Protein AF-A0A8J5BZX4-F1 (afdb_monomer)

pLDDT: mean 70.31, std 18.95, range [31.11, 95.12]

Solvent-accessible surface area (backbone atoms only — not comparable to full-atom values): 7773 Å² total; per-residue (Å²): 138,83,71,64,68,36,37,30,34,43,39,51,45,77,96,66,99,66,95,65,63,57,50,49,52,51,52,54,52,34,49,77,70,71,46,48,71,80,37,76,66,39,59,44,92,97,53,80,52,38,31,28,30,34,38,54,98,84,68,51,40,35,36,37,36,49,42,59,71,45,94,45,40,68,23,29,41,36,38,54,49,98,49,61,68,64,47,50,53,48,52,67,72,74,41,85,79,76,62,40,90,58,61,72,66,64,33,52,32,72,42,79,48,68,64,87,90,65,90,78,81,88,86,83,86,84,91,128

Foldseek 3Di:
DDKQKAFEFEDADDPDDDPDFVQQVVVVVCVVVVWAWPAHWDDDDPGDWTWTWTADPQGHIYIYTYDHDEPGRRAEMEIEDPDDVVVVCCCVPPDPDPCPPDDSRYHRHYHYDYDPPDPDDDDDDDDD

Secondary structure (DSSP, 8-state):
----EEEEEEEE--SSS----HHHHHHHHHHHTT-EEEEEEEEPTTS--EEEEEE-TTS-EEEEEEES--S-S--EEEEE-S-HHHHHHHHHHHSSS-S--S-TTTS-EEEEE--TT-----------

Radius of gyration: 16.24 Å; Cα contacts (8 Å, |Δi|>4): 215; chains: 1; bounding box: 45×37×41 Å

Organism: Zingiber officinale (NCBI:txid94328)

Mean predicted aligned error: 10.46 Å

InterPro domains:
  IPR029068 Glyoxalase/Bleomycin resistance protein/Dihydroxybiphenyl dioxygenase [G3DSA:3.10.180.10] (18-68)
  IPR029068 Glyoxalase/Bleomycin resistance protein/Dihydroxybiphenyl dioxygenase [G3DSA:3.10.180.10] (71-128)
  IPR029068 Glyoxalase/Bleomycin resistance protein/Dihydroxybiphenyl dioxygenase [SSF54593] (23-96)
  IPR037523 Vicinal oxygen chelate (VOC), core domain [PS51819] (1-67)

Structure (mmCIF, N/CA/C/O backbone):
data_AF-A0A8J5BZX4-F1
#
_entry.id   AF-A0A8J5BZX4-F1
#
loop_
_atom_site.group_PDB
_atom_site.id
_atom_site.type_symbol
_atom_site.label_atom_id
_atom_site.label_alt_id
_atom_site.label_comp_id
_atom_site.label_asym_id
_atom_site.label_entity_id
_atom_site.label_seq_id
_atom_site.pdbx_PDB_ins_code
_atom_site.Cartn_x
_atom_site.Cartn_y
_atom_site.Cartn_z
_atom_site.occupancy
_atom_site.B_iso_or_equiv
_atom_site.auth_seq_id
_atom_site.auth_comp_id
_atom_site.auth_asym_id
_atom_site.auth_atom_id
_atom_site.pdbx_PDB_model_num
ATOM 1 N N . MET A 1 1 ? -19.957 -5.130 11.040 1.00 37.72 1 MET A N 1
ATOM 2 C CA . MET A 1 1 ? -19.160 -4.442 10.000 1.00 37.72 1 MET A CA 1
ATOM 3 C C . MET A 1 1 ? -17.840 -5.183 9.864 1.00 37.72 1 MET A C 1
ATOM 5 O O . MET A 1 1 ? -17.174 -5.347 10.876 1.00 37.72 1 MET A O 1
ATOM 9 N N . LYS A 1 2 ? -17.485 -5.694 8.681 1.00 42.19 2 LYS A N 1
ATOM 10 C CA . LYS A 1 2 ? -16.134 -6.220 8.422 1.00 42.19 2 LYS A CA 1
ATOM 11 C C . LYS A 1 2 ? -15.447 -5.267 7.448 1.00 42.19 2 LYS A C 1
ATOM 13 O O . LYS A 1 2 ? -16.028 -4.940 6.419 1.00 42.19 2 LYS A O 1
ATOM 18 N N . GLY A 1 3 ? -14.272 -4.768 7.823 1.00 48.09 3 GLY A N 1
ATOM 19 C CA . GLY A 1 3 ? -13.475 -3.872 6.989 1.00 48.09 3 GLY A CA 1
ATOM 20 C C . GLY A 1 3 ? -12.840 -4.623 5.820 1.00 48.09 3 GLY A C 1
ATOM 21 O O . GLY A 1 3 ? -12.527 -5.805 5.933 1.00 48.09 3 GLY A O 1
ATOM 22 N N . SER A 1 4 ? -12.647 -3.941 4.694 1.00 61.31 4 SER A N 1
ATOM 23 C CA . SER A 1 4 ? -11.715 -4.391 3.660 1.00 61.31 4 SER A CA 1
ATOM 24 C C . SER A 1 4 ? -10.318 -3.887 4.020 1.00 61.31 4 SER A C 1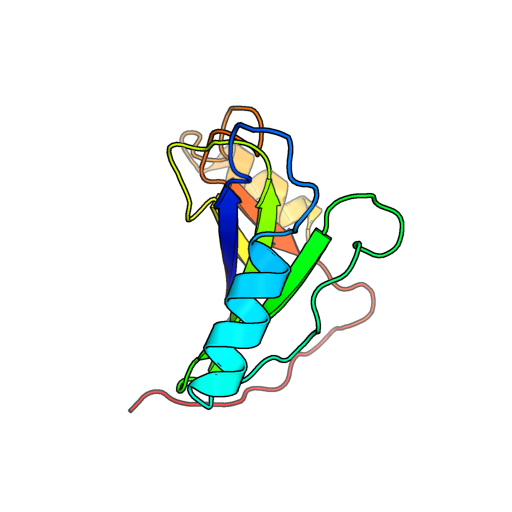
ATOM 26 O O . SER A 1 4 ? -10.169 -2.686 4.269 1.00 61.31 4 SER A O 1
ATOM 28 N N . ALA A 1 5 ? -9.326 -4.774 4.022 1.00 60.88 5 ALA A N 1
ATOM 29 C CA . ALA A 1 5 ? -7.922 -4.428 4.214 1.00 60.88 5 ALA A CA 1
ATOM 30 C C . ALA A 1 5 ? -7.156 -4.588 2.894 1.00 60.88 5 ALA A C 1
ATOM 32 O O . ALA A 1 5 ? -7.393 -5.540 2.147 1.00 60.88 5 ALA A O 1
ATOM 33 N N . SER A 1 6 ? -6.243 -3.665 2.617 1.00 68.00 6 SER A N 1
ATOM 34 C CA . SER A 1 6 ? -5.205 -3.803 1.590 1.00 68.00 6 SER A CA 1
ATOM 35 C C . SER A 1 6 ? -3.841 -3.524 2.213 1.00 68.00 6 SER A C 1
ATOM 37 O O . SER A 1 6 ? -3.765 -3.048 3.341 1.00 68.00 6 SER A O 1
ATOM 39 N N . ALA A 1 7 ? -2.761 -3.849 1.513 1.00 74.06 7 ALA A N 1
ATOM 40 C CA . ALA A 1 7 ? -1.404 -3.559 1.969 1.00 74.06 7 ALA A CA 1
ATOM 41 C C . ALA A 1 7 ? -0.636 -2.811 0.879 1.00 74.06 7 ALA A C 1
ATOM 43 O O . ALA A 1 7 ? -0.923 -2.986 -0.306 1.00 74.06 7 ALA A O 1
ATOM 44 N N . ALA A 1 8 ? 0.352 -2.010 1.263 1.00 76.12 8 ALA A N 1
ATOM 45 C CA . ALA A 1 8 ? 1.309 -1.431 0.337 1.00 76.12 8 ALA A CA 1
ATOM 46 C C . ALA A 1 8 ? 2.699 -2.015 0.564 1.00 76.12 8 ALA A C 1
ATOM 48 O O . ALA A 1 8 ? 3.158 -2.207 1.692 1.00 76.12 8 ALA A O 1
ATOM 49 N N . VAL A 1 9 ? 3.368 -2.279 -0.550 1.00 76.88 9 VAL A N 1
ATOM 50 C CA . VAL A 1 9 ? 4.726 -2.784 -0.619 1.00 76.88 9 VAL A CA 1
ATOM 51 C C . VAL A 1 9 ? 5.605 -1.705 -1.237 1.00 76.88 9 VAL A C 1
ATOM 53 O O . VAL A 1 9 ? 5.480 -1.332 -2.408 1.00 76.88 9 VAL A O 1
ATOM 56 N N . GLY A 1 10 ? 6.537 -1.227 -0.433 1.00 74.62 10 GLY A N 1
ATOM 57 C CA . GLY A 1 10 ? 7.620 -0.356 -0.812 1.00 74.62 10 GLY A CA 1
ATOM 58 C C . GLY A 1 10 ? 8.635 -1.056 -1.704 1.00 74.62 10 GLY A C 1
ATOM 59 O O . GLY A 1 10 ? 9.346 -1.969 -1.290 1.00 74.62 10 GLY A O 1
ATOM 60 N N . VAL A 1 11 ? 8.760 -0.577 -2.937 1.00 74.62 11 VAL A N 1
ATOM 61 C CA . VAL A 1 11 ? 9.742 -1.053 -3.907 1.00 74.62 11 VAL A CA 1
ATOM 62 C C . VAL A 1 11 ? 10.901 -0.064 -3.953 1.00 74.62 11 VAL A C 1
ATOM 64 O O . VAL A 1 11 ? 10.822 1.010 -4.552 1.00 74.62 11 VAL A O 1
ATOM 67 N N . ALA A 1 12 ? 12.007 -0.449 -3.318 1.00 68.00 12 ALA A N 1
ATOM 68 C CA . ALA A 1 12 ? 13.227 0.343 -3.284 1.00 68.00 12 ALA A CA 1
ATOM 69 C C . ALA A 1 12 ? 13.844 0.509 -4.681 1.00 68.00 12 ALA A C 1
ATOM 71 O O . ALA A 1 12 ? 14.353 -0.454 -5.260 1.00 68.00 12 ALA A O 1
ATOM 72 N N . SER A 1 13 ? 13.890 1.734 -5.196 1.00 61.44 13 SER A N 1
ATOM 73 C CA . SER A 1 13 ? 14.673 2.131 -6.370 1.00 61.44 13 SER A CA 1
ATOM 74 C C . SER A 1 13 ? 16.167 1.823 -6.161 1.00 61.44 13 SER A C 1
ATOM 76 O O . SER A 1 13 ? 16.691 1.824 -5.048 1.00 61.44 13 SER A O 1
ATOM 78 N N . GLY A 1 14 ? 16.866 1.426 -7.228 1.00 52.06 14 GLY A N 1
ATOM 79 C CA . GLY A 1 14 ? 18.286 1.066 -7.144 1.00 52.06 14 GLY A CA 1
ATOM 80 C C . GLY A 1 14 ? 19.173 2.307 -7.065 1.00 52.06 14 GLY A C 1
ATOM 81 O O . GLY A 1 14 ? 18.926 3.282 -7.770 1.00 52.06 14 GLY A O 1
ATOM 82 N N . LEU A 1 15 ? 20.238 2.254 -6.263 1.00 45.75 15 LEU A N 1
ATOM 83 C CA . LEU A 1 15 ? 21.308 3.249 -6.307 1.00 45.75 15 LEU A CA 1
ATOM 84 C C . LEU A 1 15 ? 22.081 3.082 -7.622 1.00 45.75 15 LEU A C 1
ATOM 86 O O . LEU A 1 15 ? 22.821 2.117 -7.793 1.00 45.75 15 LEU A O 1
ATOM 90 N N . GLY A 1 16 ? 21.891 4.008 -8.562 1.00 46.31 16 GLY A N 1
ATOM 91 C CA . GLY A 1 16 ? 22.745 4.118 -9.744 1.00 46.31 16 GLY A CA 1
ATOM 92 C C . GLY A 1 16 ? 21.997 4.426 -11.035 1.00 46.31 16 GLY A C 1
ATOM 93 O O . GLY A 1 16 ? 21.441 3.527 -11.651 1.00 46.31 16 GLY A O 1
ATOM 94 N N . GLY A 1 17 ? 22.050 5.695 -11.457 1.00 44.59 17 GLY A N 1
ATOM 95 C CA . GLY A 1 17 ? 22.138 6.203 -12.841 1.00 44.59 17 GLY A CA 1
ATOM 96 C C . GLY A 1 17 ? 21.146 5.782 -13.943 1.00 44.59 17 GLY A C 1
ATOM 97 O O . GLY A 1 17 ? 21.017 6.517 -14.919 1.00 44.59 17 GLY A O 1
ATOM 98 N N . ARG A 1 18 ? 20.430 4.657 -13.855 1.00 46.31 18 ARG A N 1
ATOM 99 C CA . ARG A 1 18 ? 19.467 4.207 -14.871 1.00 46.31 18 ARG A CA 1
ATOM 100 C C . ARG A 1 18 ? 18.047 4.502 -14.396 1.00 46.31 18 ARG A C 1
ATOM 102 O O . ARG A 1 18 ? 17.544 3.857 -13.484 1.00 46.31 18 ARG A O 1
ATOM 109 N N . ARG A 1 19 ? 17.396 5.459 -15.068 1.00 56.62 19 ARG A N 1
ATOM 110 C CA . ARG A 1 19 ? 16.018 5.951 -14.847 1.00 56.62 19 ARG A CA 1
ATOM 111 C C . ARG A 1 19 ? 14.917 4.932 -15.201 1.00 56.62 19 ARG A C 1
ATOM 113 O O . ARG A 1 19 ? 13.945 5.289 -15.856 1.00 56.62 19 ARG A O 1
ATOM 120 N N . GLN A 1 20 ? 15.066 3.658 -14.856 1.00 62.34 20 GLN A N 1
ATOM 121 C CA . GLN A 1 20 ? 13.995 2.680 -15.061 1.00 62.34 20 GLN A CA 1
ATOM 122 C C . GLN A 1 20 ? 13.340 2.354 -13.722 1.00 62.34 20 GLN A C 1
ATOM 124 O O . GLN A 1 20 ? 14.012 1.840 -12.829 1.00 62.34 20 GLN A O 1
ATOM 129 N N . SER A 1 21 ? 12.038 2.636 -13.613 1.00 80.00 21 SER A N 1
ATOM 130 C CA . SER A 1 21 ? 11.218 2.272 -12.453 1.00 80.00 21 SER A CA 1
ATOM 131 C C . SER A 1 21 ? 11.292 0.766 -12.200 1.00 80.00 21 SER A C 1
ATOM 133 O O . SER A 1 21 ? 11.148 -0.039 -13.127 1.00 80.00 21 SER A O 1
ATOM 135 N N . LYS A 1 22 ? 11.526 0.375 -10.944 1.00 84.50 22 LYS A N 1
ATOM 136 C CA . LYS A 1 22 ? 11.452 -1.033 -10.548 1.00 84.50 22 LYS A CA 1
ATOM 137 C C . LYS A 1 22 ? 10.011 -1.502 -10.416 1.00 84.50 22 LYS A C 1
ATOM 139 O O . LYS A 1 22 ? 9.748 -2.651 -10.751 1.00 84.50 22 LYS A O 1
ATOM 144 N N . VAL A 1 23 ? 9.086 -0.635 -10.004 1.00 88.44 23 VAL A N 1
ATOM 145 C CA . VAL A 1 23 ? 7.652 -0.956 -9.988 1.00 88.44 23 VAL A CA 1
ATOM 146 C C . VAL A 1 23 ? 7.178 -1.356 -11.384 1.00 88.44 23 VAL A C 1
ATOM 148 O O . VAL A 1 23 ? 6.568 -2.411 -11.521 1.00 88.44 23 VAL A O 1
ATOM 151 N N . ALA A 1 24 ? 7.533 -0.599 -12.429 1.00 90.25 24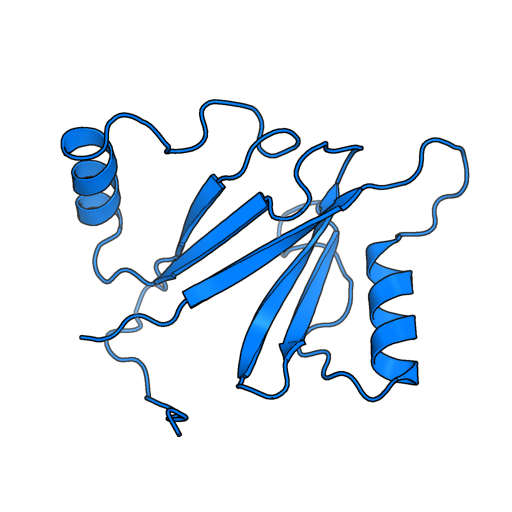 ALA A N 1
ATOM 152 C CA . ALA A 1 24 ? 7.196 -0.957 -13.811 1.00 90.25 24 ALA A CA 1
ATOM 153 C C . ALA A 1 24 ? 7.740 -2.347 -14.197 1.00 90.25 24 ALA A C 1
ATOM 155 O O . ALA A 1 24 ? 7.011 -3.181 -14.725 1.00 90.25 24 ALA A O 1
ATOM 156 N N . LYS A 1 25 ? 8.993 -2.653 -13.832 1.00 90.56 25 LYS A N 1
ATOM 157 C CA . LYS A 1 25 ? 9.588 -3.982 -14.069 1.00 90.56 25 LYS A CA 1
ATOM 158 C C . LYS A 1 25 ? 8.864 -5.101 -13.326 1.00 90.56 25 LYS A C 1
ATOM 160 O O . LYS A 1 25 ? 8.704 -6.187 -13.873 1.00 90.56 25 LYS A O 1
ATOM 165 N N . ILE A 1 26 ? 8.457 -4.866 -12.079 1.00 90.31 26 ILE A N 1
ATOM 166 C CA . ILE A 1 26 ? 7.695 -5.844 -11.294 1.00 90.31 26 ILE A CA 1
ATOM 167 C C . ILE A 1 26 ? 6.332 -6.084 -11.944 1.00 90.31 26 ILE A C 1
ATOM 169 O O . ILE A 1 26 ? 5.932 -7.236 -12.080 1.00 90.31 26 ILE A O 1
ATOM 173 N N . VAL A 1 27 ? 5.654 -5.027 -12.398 1.00 93.00 27 VAL A N 1
ATOM 174 C CA . VAL A 1 27 ? 4.386 -5.125 -13.136 1.00 93.00 27 VAL A CA 1
ATOM 175 C C . VAL A 1 27 ? 4.551 -5.979 -14.395 1.00 93.00 27 VAL A C 1
ATOM 177 O O . VAL A 1 27 ? 3.782 -6.920 -14.587 1.00 93.00 27 VAL A O 1
ATOM 180 N N . ASP A 1 28 ? 5.577 -5.722 -15.208 1.00 93.06 28 ASP A N 1
ATOM 181 C CA . ASP A 1 28 ? 5.848 -6.504 -16.422 1.00 93.06 28 ASP A CA 1
ATOM 182 C C . ASP A 1 28 ? 6.126 -7.983 -16.105 1.00 93.06 28 ASP A C 1
ATOM 184 O O . ASP A 1 28 ? 5.582 -8.881 -16.752 1.00 93.06 28 ASP A O 1
ATOM 188 N N . LEU A 1 29 ? 6.924 -8.256 -15.065 1.00 92.69 29 LEU A N 1
ATOM 189 C CA . LEU A 1 29 ? 7.216 -9.618 -14.610 1.00 92.69 29 LEU A CA 1
ATOM 190 C C . LEU A 1 29 ? 5.973 -10.341 -14.082 1.00 92.69 29 LEU A C 1
ATOM 192 O O . LEU A 1 29 ? 5.810 -11.533 -14.336 1.00 92.69 29 LEU A O 1
ATOM 196 N N . LEU A 1 30 ? 5.104 -9.645 -13.347 1.00 91.94 30 LEU A N 1
ATOM 197 C CA . LEU A 1 30 ? 3.857 -10.215 -12.843 1.00 91.94 30 LEU A CA 1
ATOM 198 C C . LEU A 1 30 ? 2.920 -10.565 -13.996 1.00 91.94 30 LEU A C 1
ATOM 200 O O . LEU A 1 30 ? 2.414 -11.684 -14.030 1.00 91.94 30 LEU A O 1
ATOM 204 N N . LYS A 1 31 ? 2.766 -9.676 -14.983 1.00 92.94 31 LYS A N 1
ATOM 205 C CA . LYS A 1 31 ? 1.981 -9.959 -16.195 1.00 92.94 31 LYS A CA 1
ATOM 206 C C . LYS A 1 31 ? 2.512 -11.166 -16.954 1.00 92.94 31 LYS A C 1
ATOM 208 O O . LYS A 1 31 ? 1.737 -12.048 -17.309 1.00 92.94 31 LYS A O 1
ATOM 213 N N . ALA A 1 32 ? 3.829 -11.241 -17.153 1.00 94.25 32 ALA A N 1
ATOM 214 C CA . ALA A 1 32 ? 4.466 -12.370 -17.830 1.00 94.25 32 ALA A CA 1
ATOM 215 C C . ALA A 1 32 ? 4.225 -13.710 -17.108 1.00 94.25 32 ALA A C 1
ATOM 217 O O . ALA A 1 32 ? 4.233 -14.762 -17.742 1.00 94.25 32 ALA A O 1
ATOM 218 N N . LYS A 1 33 ? 3.981 -13.675 -15.792 1.00 94.00 33 LYS A N 1
ATOM 219 C CA . LYS A 1 33 ? 3.649 -14.842 -14.962 1.00 94.00 33 LYS A CA 1
ATOM 220 C C . LYS A 1 33 ? 2.140 -15.069 -14.778 1.00 94.00 33 LYS A C 1
ATOM 222 O O . LYS A 1 33 ? 1.763 -15.933 -13.994 1.00 94.00 33 LYS A O 1
ATOM 227 N N . GLY A 1 34 ? 1.279 -14.311 -15.463 1.00 93.38 34 GLY A N 1
ATOM 228 C CA . GLY A 1 34 ? -0.181 -14.426 -15.352 1.00 93.38 34 GLY A CA 1
ATOM 229 C C . GLY A 1 34 ? -0.785 -13.779 -14.099 1.00 93.38 34 GLY A C 1
ATOM 230 O O . GLY A 1 34 ? -1.937 -14.045 -13.767 1.00 93.38 34 GLY A O 1
ATOM 231 N N . GLY A 1 35 ? -0.026 -12.937 -13.392 1.00 92.31 35 GLY A N 1
ATOM 232 C CA . GLY A 1 35 ? -0.508 -12.175 -12.242 1.00 92.31 35 GLY A CA 1
ATOM 233 C C . GLY A 1 35 ? -1.493 -11.071 -12.638 1.00 92.31 35 GLY A C 1
ATOM 234 O O . GLY A 1 35 ? -1.398 -10.482 -13.718 1.00 92.31 35 GLY A O 1
ATOM 235 N N . LYS A 1 36 ? -2.434 -10.759 -11.740 1.00 95.12 36 LYS A N 1
ATOM 236 C CA . LYS A 1 36 ? -3.479 -9.759 -11.979 1.00 95.12 36 LYS A CA 1
ATOM 237 C C . LYS A 1 36 ? -3.000 -8.360 -11.592 1.00 95.12 36 LYS A C 1
ATOM 239 O O . LYS A 1 36 ? -2.860 -8.036 -10.416 1.00 95.12 36 LYS A O 1
ATOM 244 N N . VAL A 1 37 ? -2.803 -7.506 -12.594 1.00 95.00 37 VAL A N 1
ATOM 245 C CA . VAL A 1 37 ? -2.549 -6.068 -12.416 1.00 95.00 37 VAL A CA 1
ATOM 246 C C . VAL A 1 37 ? -3.883 -5.334 -12.525 1.00 95.00 37 VAL A C 1
ATOM 248 O O . VAL A 1 37 ? -4.557 -5.415 -13.548 1.00 95.00 37 VAL A O 1
ATOM 251 N N . THR A 1 38 ? -4.291 -4.645 -11.460 1.00 93.94 38 THR A N 1
ATOM 252 C CA . THR A 1 38 ? -5.568 -3.908 -11.397 1.00 93.94 38 THR A CA 1
ATOM 253 C C . THR A 1 38 ? -5.403 -2.414 -11.656 1.00 93.94 38 THR A C 1
ATOM 255 O O . THR A 1 38 ? -6.374 -1.739 -11.998 1.00 93.94 38 THR A O 1
ATOM 258 N N . ARG A 1 39 ? -4.172 -1.900 -11.556 1.00 93.94 39 ARG A N 1
ATOM 259 C CA . ARG A 1 39 ? -3.786 -0.579 -12.054 1.00 93.94 39 ARG A CA 1
ATOM 260 C C . ARG A 1 39 ? -2.338 -0.600 -12.524 1.00 93.94 39 ARG A C 1
ATOM 262 O O . ARG A 1 39 ? -1.448 -0.986 -11.771 1.00 93.94 39 ARG A O 1
ATOM 269 N N . GLU A 1 40 ? -2.131 -0.139 -13.750 1.00 94.25 40 GLU A N 1
ATOM 270 C CA . GLU A 1 40 ? -0.810 0.007 -14.359 1.00 94.25 40 GLU A CA 1
ATOM 271 C C . GLU A 1 40 ? 0.098 0.960 -13.584 1.00 94.25 40 GLU A C 1
ATOM 273 O O . GLU A 1 40 ? -0.374 1.878 -12.908 1.00 94.25 40 GLU A O 1
ATOM 278 N N . SER A 1 41 ? 1.411 0.759 -13.725 1.00 91.19 41 SER A N 1
ATOM 279 C CA . SER A 1 41 ? 2.399 1.629 -13.097 1.00 91.19 41 SER A CA 1
ATOM 280 C C . SER A 1 41 ? 2.301 3.056 -13.633 1.00 91.19 41 SER A C 1
ATOM 282 O O . SER A 1 41 ? 2.425 3.280 -14.838 1.00 91.19 41 SER A O 1
ATOM 284 N N . GLY A 1 42 ? 2.142 4.027 -12.739 1.00 90.31 42 GLY A N 1
ATOM 285 C CA . GLY A 1 42 ? 2.112 5.441 -13.093 1.00 90.31 42 GLY A CA 1
ATOM 286 C C . GLY A 1 42 ? 2.051 6.352 -11.870 1.00 90.31 42 GLY A C 1
ATOM 287 O O . GLY A 1 42 ? 1.821 5.878 -10.755 1.00 90.31 42 GLY A O 1
ATOM 288 N N . PRO A 1 43 ? 2.263 7.667 -12.047 1.00 88.50 43 PRO A N 1
ATOM 289 C CA . PRO A 1 43 ? 2.183 8.611 -10.942 1.00 88.50 43 PRO A CA 1
ATOM 290 C C . PRO A 1 43 ? 0.790 8.595 -10.294 1.00 88.50 43 PRO A C 1
ATOM 292 O O . PRO A 1 43 ? -0.233 8.434 -10.970 1.00 88.50 43 PRO A O 1
ATOM 295 N N . VAL A 1 44 ? 0.741 8.762 -8.973 1.00 84.31 44 VAL A N 1
ATOM 296 C CA . VAL A 1 44 ? -0.505 9.057 -8.250 1.00 84.31 44 VAL A CA 1
ATOM 297 C C . VAL A 1 44 ? -1.139 10.345 -8.769 1.00 84.31 44 VAL A C 1
ATOM 299 O O . VAL A 1 44 ? -0.453 11.287 -9.174 1.00 84.31 44 VAL A O 1
ATOM 302 N N . LYS A 1 45 ? -2.472 10.417 -8.738 1.00 78.94 45 LYS A N 1
ATOM 303 C CA . LYS A 1 45 ? -3.190 11.635 -9.125 1.00 78.94 45 LYS A CA 1
ATOM 304 C C . LYS A 1 45 ? -2.808 12.765 -8.161 1.00 78.94 45 LYS A C 1
ATOM 306 O O . LYS A 1 45 ? -3.083 12.671 -6.974 1.00 78.94 45 LYS A O 1
ATOM 311 N N . GLY A 1 46 ? -2.188 13.824 -8.680 1.00 76.75 46 GLY A N 1
ATOM 312 C CA . GLY A 1 46 ? -1.780 14.990 -7.884 1.00 76.75 46 GLY A CA 1
ATOM 313 C C . GLY A 1 46 ? -0.428 14.864 -7.171 1.00 76.75 46 GLY A C 1
ATOM 314 O O . GLY A 1 46 ? -0.047 15.792 -6.465 1.00 76.75 46 GLY A O 1
ATOM 315 N N . GLY A 1 47 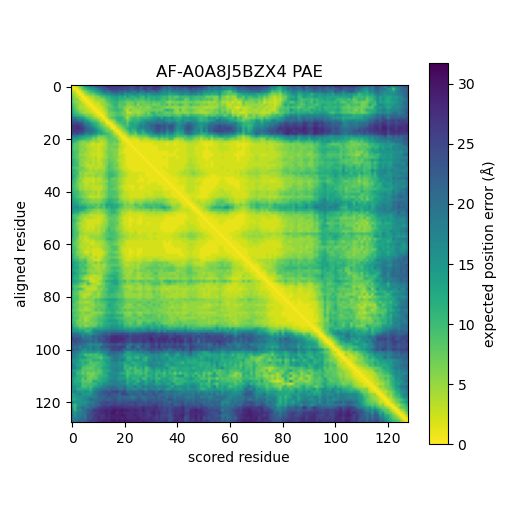? 0.322 13.776 -7.374 1.00 75.88 47 GLY A N 1
ATOM 316 C CA . GLY A 1 47 ? 1.646 13.588 -6.774 1.00 75.88 47 GLY A CA 1
ATOM 317 C C . GLY A 1 47 ? 2.686 13.060 -7.761 1.00 75.88 47 GLY A C 1
ATOM 318 O O . GLY A 1 47 ? 2.421 12.884 -8.949 1.00 75.88 47 GLY A O 1
ATOM 319 N N . LYS A 1 48 ? 3.906 12.840 -7.262 1.00 78.25 48 LYS A N 1
ATOM 320 C CA . LYS A 1 48 ? 5.053 12.369 -8.064 1.00 78.25 48 LYS A CA 1
ATOM 321 C C . LYS A 1 48 ? 5.375 10.889 -7.850 1.00 78.25 48 LYS A C 1
ATOM 323 O O . LYS A 1 48 ? 6.120 10.324 -8.647 1.00 78.25 48 LYS A O 1
ATOM 328 N N . SER A 1 49 ? 4.833 10.276 -6.799 1.00 82.50 49 SER A N 1
ATOM 329 C CA . SER A 1 49 ? 5.079 8.873 -6.461 1.00 82.50 49 SER A CA 1
ATOM 330 C C . SER A 1 49 ? 4.514 7.963 -7.544 1.00 82.50 49 SER A C 1
ATOM 332 O O . SER A 1 49 ? 3.340 8.073 -7.901 1.00 82.50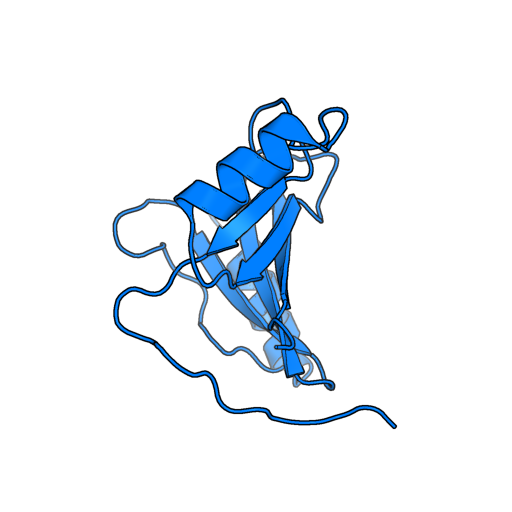 49 SER A O 1
ATOM 334 N N . LEU A 1 50 ? 5.356 7.084 -8.084 1.00 88.25 50 LEU A N 1
ATOM 335 C CA . LEU A 1 50 ? 4.962 6.103 -9.086 1.00 88.25 50 LEU A CA 1
ATOM 336 C C . LEU A 1 50 ? 4.459 4.857 -8.373 1.00 88.25 50 LEU A C 1
ATOM 338 O O . LEU A 1 50 ? 5.195 4.266 -7.584 1.00 88.25 50 LEU A O 1
ATOM 342 N N . ILE A 1 51 ? 3.221 4.466 -8.666 1.00 91.00 51 ILE A N 1
ATOM 343 C CA . ILE A 1 51 ? 2.581 3.329 -8.015 1.00 91.00 51 ILE A CA 1
ATOM 344 C C . ILE A 1 51 ? 1.878 2.416 -9.021 1.00 91.00 51 ILE A C 1
ATOM 346 O O . ILE A 1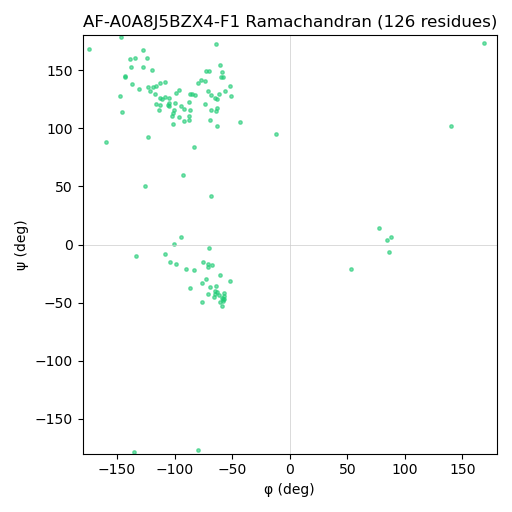 51 ? 1.546 2.845 -10.127 1.00 91.00 51 ILE A O 1
ATOM 350 N N . ALA A 1 52 ? 1.619 1.173 -8.628 1.00 92.69 52 ALA A N 1
ATOM 351 C CA . ALA A 1 52 ? 0.784 0.213 -9.352 1.00 92.69 52 ALA A CA 1
ATOM 352 C C . ALA A 1 52 ? -0.097 -0.558 -8.360 1.00 92.69 52 ALA A C 1
ATOM 354 O O . ALA A 1 52 ? 0.243 -0.634 -7.185 1.00 92.69 52 ALA A O 1
ATOM 355 N N . PHE A 1 53 ? -1.193 -1.162 -8.821 1.00 93.44 53 PHE A N 1
ATOM 356 C CA . PHE A 1 53 ? -1.974 -2.086 -7.992 1.00 93.44 53 PHE A CA 1
ATOM 357 C C . PHE A 1 53 ? -2.005 -3.474 -8.606 1.00 93.44 53 PHE A C 1
ATOM 359 O O . PHE A 1 53 ? -2.262 -3.640 -9.802 1.00 93.44 53 PHE A O 1
ATOM 366 N N . ILE A 1 54 ? -1.805 -4.470 -7.756 1.00 92.56 54 ILE A N 1
ATOM 367 C CA . ILE A 1 54 ? -1.906 -5.884 -8.097 1.00 92.56 54 ILE A CA 1
ATOM 368 C C . ILE A 1 54 ? -2.917 -6.556 -7.174 1.00 92.56 54 ILE A C 1
ATOM 370 O O . ILE A 1 54 ? -3.270 -6.022 -6.123 1.00 92.56 54 ILE A O 1
ATOM 374 N N . GLU A 1 55 ? -3.414 -7.707 -7.591 1.00 90.75 55 GLU A N 1
ATOM 375 C CA . GLU A 1 55 ? -4.344 -8.520 -6.818 1.00 90.75 55 GLU A CA 1
ATOM 376 C C . GLU A 1 55 ? -3.843 -9.965 -6.809 1.00 90.75 55 GLU A C 1
ATOM 378 O O . GLU A 1 55 ? -3.416 -10.481 -7.848 1.00 90.75 55 GLU A O 1
ATOM 383 N N . ASP A 1 56 ? -3.842 -10.597 -5.638 1.00 87.81 56 ASP A N 1
ATOM 384 C CA . ASP A 1 56 ? -3.470 -12.005 -5.510 1.00 87.81 56 ASP A CA 1
ATOM 385 C C . ASP A 1 56 ? -4.627 -12.944 -5.905 1.00 87.81 56 ASP A C 1
ATOM 387 O O . ASP A 1 56 ? -5.698 -12.512 -6.338 1.00 87.81 56 ASP A O 1
ATOM 391 N N . SER A 1 57 ? -4.420 -14.257 -5.768 1.00 88.94 57 SER A N 1
ATOM 392 C CA . SER A 1 57 ? -5.438 -15.262 -6.101 1.00 88.94 57 SER A CA 1
ATOM 393 C C . SER A 1 57 ? -6.661 -15.243 -5.179 1.00 88.94 57 SER A C 1
ATOM 395 O O . SER A 1 57 ? -7.692 -15.803 -5.544 1.00 88.94 57 SER A O 1
ATOM 397 N N . TYR A 1 58 ? -6.554 -14.627 -4.000 1.00 87.19 58 TYR A N 1
ATOM 398 C CA . TYR A 1 58 ? -7.610 -14.548 -2.989 1.00 87.19 58 TYR A CA 1
ATOM 399 C C . TYR A 1 58 ? -8.348 -13.199 -3.006 1.00 87.19 58 TYR A C 1
ATOM 401 O O . TYR A 1 58 ? -9.276 -12.990 -2.227 1.00 87.19 58 TYR A O 1
ATOM 409 N N . GLY A 1 59 ? -7.970 -12.284 -3.903 1.00 84.81 59 GLY A N 1
ATOM 410 C CA . GLY A 1 59 ? -8.594 -10.971 -4.049 1.00 84.81 59 GLY A CA 1
ATOM 411 C C . GLY A 1 59 ? -7.997 -9.878 -3.157 1.00 84.81 59 GLY A C 1
ATOM 412 O O . GLY A 1 59 ? -8.524 -8.760 -3.147 1.00 84.81 59 GLY A O 1
ATOM 413 N N . TYR A 1 60 ? -6.907 -10.153 -2.430 1.00 83.50 60 TYR A N 1
ATOM 414 C CA . TYR A 1 60 ? -6.194 -9.122 -1.679 1.00 83.50 60 TYR A CA 1
ATOM 415 C C . TYR A 1 60 ? -5.460 -8.198 -2.639 1.00 83.50 60 TYR A C 1
ATOM 417 O O . TYR A 1 60 ? -4.754 -8.636 -3.550 1.00 83.50 60 TYR A O 1
ATOM 425 N N . LYS A 1 61 ? -5.630 -6.893 -2.424 1.00 86.44 61 LYS A N 1
ATOM 426 C CA . LYS A 1 61 ? -4.998 -5.859 -3.239 1.00 86.44 61 LYS A CA 1
ATOM 427 C C . LYS A 1 61 ? -3.717 -5.384 -2.582 1.00 86.44 61 LYS A C 1
ATOM 429 O O . LYS A 1 61 ? -3.719 -5.045 -1.398 1.00 86.44 61 LYS A O 1
ATOM 434 N N . PHE A 1 62 ? -2.670 -5.303 -3.391 1.00 87.44 62 PHE A N 1
ATOM 435 C CA . PHE A 1 62 ? -1.382 -4.762 -2.996 1.00 87.44 62 PHE A CA 1
ATOM 436 C C . PHE A 1 62 ? -1.065 -3.529 -3.831 1.00 87.44 62 PHE A C 1
ATOM 438 O O . PHE A 1 62 ? -1.136 -3.569 -5.063 1.00 87.44 62 PHE A O 1
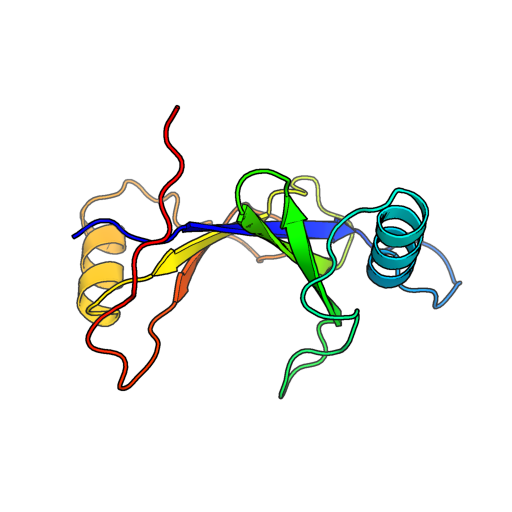ATOM 445 N N . GLU A 1 63 ? -0.709 -2.444 -3.159 1.00 89.88 63 GLU A N 1
ATOM 446 C CA . GLU A 1 63 ? -0.119 -1.271 -3.791 1.00 89.88 63 GLU A CA 1
ATOM 447 C C . GLU A 1 63 ? 1.396 -1.459 -3.890 1.00 89.88 63 GLU A C 1
ATOM 449 O O . GLU A 1 63 ? 2.050 -1.801 -2.912 1.00 89.88 63 GLU A O 1
ATOM 454 N N . LEU A 1 64 ? 1.974 -1.257 -5.068 1.00 89.88 64 LEU A N 1
ATOM 455 C CA . LEU A 1 64 ? 3.420 -1.206 -5.257 1.00 89.88 64 LEU A CA 1
ATOM 456 C C . LEU A 1 64 ? 3.837 0.255 -5.320 1.00 89.88 64 LEU A C 1
ATOM 458 O O . LEU A 1 64 ? 3.373 0.956 -6.217 1.00 89.88 64 LEU A O 1
ATOM 462 N N . ILE A 1 65 ? 4.725 0.695 -4.430 1.00 87.75 65 ILE A N 1
ATOM 463 C CA . ILE A 1 65 ? 5.145 2.100 -4.334 1.00 87.75 65 ILE A CA 1
ATOM 464 C C . ILE A 1 65 ? 6.629 2.226 -4.664 1.00 87.75 65 ILE A C 1
ATOM 466 O O . ILE A 1 65 ? 7.473 1.644 -3.986 1.00 87.75 65 ILE A O 1
ATOM 470 N N . GLU A 1 66 ? 6.977 3.011 -5.683 1.00 87.50 66 GLU A N 1
ATOM 471 C CA . GLU A 1 66 ? 8.377 3.322 -5.978 1.00 87.50 66 GLU A CA 1
ATOM 472 C C . GLU A 1 66 ? 8.910 4.305 -4.928 1.00 87.50 66 GLU A C 1
ATOM 474 O O . GLU A 1 66 ? 8.395 5.416 -4.785 1.00 87.50 66 GLU A O 1
ATOM 479 N N . ARG A 1 67 ? 9.968 3.916 -4.210 1.00 82.75 67 ARG A N 1
ATOM 480 C CA . ARG A 1 67 ? 10.583 4.741 -3.156 1.00 82.75 67 ARG A CA 1
ATOM 481 C C . ARG A 1 67 ? 12.091 4.550 -3.061 1.00 82.75 67 ARG A C 1
ATOM 483 O O . ARG A 1 67 ? 12.682 3.796 -3.831 1.00 82.75 67 ARG A O 1
ATOM 490 N N . GLY A 1 68 ? 12.745 5.270 -2.154 1.00 80.06 68 GLY A N 1
ATOM 491 C CA . GLY A 1 68 ? 14.168 5.078 -1.865 1.00 80.06 68 GLY A CA 1
ATOM 492 C C . GLY A 1 68 ? 14.482 3.693 -1.270 1.00 80.06 68 GLY A C 1
ATOM 493 O O . GLY A 1 68 ? 13.564 2.927 -0.962 1.00 80.06 68 GLY A O 1
ATOM 494 N N . PRO A 1 69 ? 15.773 3.352 -1.103 1.00 76.06 69 PRO A N 1
ATOM 495 C CA . PRO A 1 69 ? 16.193 2.187 -0.330 1.00 76.06 69 PRO A CA 1
ATOM 496 C C . PRO A 1 69 ? 15.534 2.178 1.049 1.00 76.06 69 PRO A C 1
ATOM 498 O O . PRO A 1 69 ? 15.611 3.168 1.770 1.00 76.06 69 PRO A O 1
ATOM 501 N N . THR A 1 70 ? 14.900 1.065 1.407 1.00 72.00 70 THR A N 1
ATOM 502 C CA . THR A 1 70 ? 14.197 0.920 2.680 1.00 72.00 70 THR A CA 1
ATOM 503 C C . THR A 1 70 ? 14.501 -0.451 3.286 1.00 72.00 70 THR A C 1
ATOM 505 O O . THR A 1 70 ? 14.562 -1.429 2.532 1.00 72.00 70 THR A O 1
ATOM 508 N N . PRO A 1 71 ? 14.747 -0.542 4.607 1.00 74.69 71 PRO A N 1
ATOM 509 C CA . PRO A 1 71 ? 14.908 -1.826 5.286 1.00 74.69 71 PRO A CA 1
ATOM 510 C C . PRO A 1 71 ? 13.580 -2.588 5.403 1.00 74.69 71 PRO A C 1
ATOM 512 O O . PRO A 1 71 ? 13.599 -3.796 5.618 1.00 74.69 71 PRO A O 1
ATOM 515 N N . GLU A 1 72 ? 12.453 -1.895 5.213 1.00 73.50 72 GLU A N 1
ATOM 516 C CA . GLU A 1 72 ? 11.097 -2.400 5.423 1.00 73.50 72 GLU A CA 1
ATOM 517 C C . GLU A 1 72 ? 10.275 -2.270 4.130 1.00 73.50 72 GLU A C 1
ATOM 519 O O . GLU A 1 72 ? 9.699 -1.221 3.826 1.00 73.50 72 GLU A O 1
ATOM 524 N N . PRO A 1 73 ? 10.255 -3.324 3.294 1.00 73.50 73 PRO A N 1
ATOM 525 C CA . PRO A 1 73 ? 9.481 -3.316 2.062 1.00 73.50 73 PRO A CA 1
ATOM 526 C C . PRO A 1 73 ? 7.969 -3.388 2.295 1.00 73.50 73 PRO A C 1
ATOM 528 O O . PRO A 1 73 ? 7.228 -3.058 1.384 1.00 73.50 73 PRO A O 1
ATOM 531 N N . LEU A 1 74 ? 7.478 -3.825 3.458 1.00 78.06 74 LEU A N 1
ATOM 532 C CA . LEU A 1 74 ? 6.040 -3.930 3.755 1.00 78.06 74 LEU A CA 1
ATOM 533 C C . LEU A 1 74 ? 5.510 -2.668 4.437 1.00 78.06 74 LEU A C 1
ATOM 535 O O . LEU A 1 74 ? 4.963 -2.702 5.527 1.00 78.06 74 LEU A O 1
ATOM 539 N N . CYS A 1 75 ? 5.640 -1.543 3.749 1.00 70.06 75 CYS A N 1
ATOM 540 C CA . CYS A 1 75 ? 5.557 -0.251 4.402 1.00 70.06 75 CYS A CA 1
ATOM 541 C C . CYS A 1 75 ? 4.155 0.217 4.790 1.00 70.06 75 CYS A C 1
ATOM 543 O O . CYS A 1 75 ? 4.079 1.199 5.522 1.00 70.06 75 CYS A O 1
ATOM 545 N N . GLN A 1 76 ? 3.058 -0.373 4.285 1.00 73.56 76 GLN A N 1
ATOM 546 C CA . GLN A 1 76 ? 1.725 0.055 4.725 1.00 73.56 76 GLN A CA 1
ATOM 547 C C . GLN A 1 76 ? 0.687 -1.057 4.864 1.00 73.56 76 GLN A C 1
ATOM 549 O O . GLN A 1 76 ? 0.604 -1.971 4.043 1.00 73.56 76 GLN A O 1
ATOM 554 N N . VAL A 1 77 ? -0.193 -0.910 5.856 1.00 76.44 77 VAL A N 1
ATOM 555 C CA . VAL A 1 77 ? -1.492 -1.599 5.913 1.00 76.44 77 VAL A CA 1
ATOM 556 C C . VAL A 1 77 ? -2.583 -0.551 5.759 1.00 76.44 77 VAL A C 1
ATOM 558 O O . VAL A 1 77 ? -2.609 0.418 6.504 1.00 76.44 77 VAL A O 1
ATOM 561 N N . MET A 1 78 ? -3.490 -0.742 4.808 1.00 74.56 78 MET A N 1
ATOM 562 C CA . MET A 1 78 ? -4.583 0.179 4.518 1.00 74.56 78 MET A CA 1
ATOM 563 C C . MET A 1 78 ? -5.911 -0.381 5.028 1.00 74.56 78 MET A C 1
ATOM 565 O O . MET A 1 78 ? -6.364 -1.436 4.568 1.00 74.56 78 MET A O 1
ATOM 569 N N . LEU A 1 79 ? -6.572 0.338 5.935 1.00 77.62 79 LEU A N 1
ATOM 570 C CA . LEU A 1 79 ? -7.894 -0.029 6.452 1.00 77.62 79 LEU A CA 1
ATOM 571 C C . LEU A 1 79 ? -8.944 1.017 6.084 1.00 77.62 79 LEU A C 1
ATOM 573 O O . LEU A 1 79 ? -8.735 2.222 6.224 1.00 77.62 79 LEU A O 1
ATOM 577 N N . ARG A 1 80 ? -10.118 0.546 5.648 1.00 75.94 80 ARG A N 1
ATOM 578 C CA . ARG A 1 80 ? -11.279 1.421 5.455 1.00 75.94 80 ARG A CA 1
ATOM 579 C C . ARG A 1 80 ? -11.999 1.650 6.770 1.00 75.94 80 ARG A C 1
ATOM 581 O O . ARG A 1 80 ? -12.393 0.694 7.438 1.00 75.94 80 ARG A O 1
ATOM 588 N N . VAL A 1 81 ? -12.231 2.918 7.080 1.00 77.00 81 VAL A N 1
ATOM 589 C CA . VAL A 1 81 ? -12.931 3.355 8.290 1.00 77.00 81 VAL A CA 1
ATOM 590 C C . VAL A 1 81 ? -14.185 4.143 7.927 1.00 77.00 81 VAL A C 1
ATOM 592 O O . VAL A 1 81 ? -14.256 4.749 6.860 1.00 77.00 81 VAL A O 1
ATOM 595 N N . GLY A 1 82 ? -15.207 4.085 8.784 1.00 77.56 82 GLY A N 1
ATOM 596 C CA . GLY A 1 82 ? -16.465 4.817 8.577 1.00 77.56 82 GLY A CA 1
ATOM 597 C C . GLY A 1 82 ? -16.414 6.279 9.031 1.00 77.56 82 GLY A C 1
ATOM 598 O O . GLY A 1 82 ? -17.208 7.085 8.563 1.00 77.56 82 GLY A O 1
ATOM 599 N N . ASP A 1 83 ? -15.482 6.599 9.925 1.00 81.62 83 ASP A N 1
ATOM 600 C CA . ASP A 1 83 ? -15.252 7.917 10.515 1.00 81.62 83 ASP A CA 1
ATOM 601 C C . ASP A 1 83 ? -13.739 8.038 10.735 1.00 81.62 83 ASP A C 1
ATOM 603 O O . ASP A 1 83 ? -13.153 7.221 11.458 1.00 81.62 83 ASP A O 1
ATOM 607 N N . LEU A 1 84 ? -13.093 8.954 10.011 1.00 78.12 84 LEU A N 1
ATOM 608 C CA . LEU A 1 84 ? -11.636 9.049 9.974 1.00 78.12 84 LEU A CA 1
ATOM 609 C C . LEU A 1 84 ? -11.105 9.684 11.254 1.00 78.12 84 LEU A C 1
ATOM 611 O O . LEU A 1 84 ? -10.225 9.111 11.891 1.00 78.12 84 LEU A O 1
ATOM 615 N N . GLU A 1 85 ? -11.677 10.817 11.649 1.00 79.62 85 GLU A N 1
ATOM 616 C CA . GLU A 1 85 ? -11.295 11.576 12.835 1.00 79.62 85 GLU A CA 1
ATOM 617 C C . GLU A 1 85 ? -11.416 10.714 14.093 1.00 79.62 85 GLU A C 1
ATOM 619 O O . GLU A 1 85 ? -10.467 10.610 14.869 1.00 79.62 85 GLU A O 1
ATOM 624 N N . ARG A 1 86 ? -12.536 9.996 14.248 1.00 81.88 86 ARG A N 1
ATOM 625 C CA . ARG A 1 86 ? -12.735 9.079 15.376 1.00 81.88 86 ARG A CA 1
ATOM 626 C C . ARG A 1 86 ? -11.740 7.921 15.375 1.00 81.88 86 ARG A C 1
ATOM 628 O O . ARG A 1 86 ? -11.349 7.444 16.439 1.00 81.88 86 ARG A O 1
ATOM 635 N N . SER A 1 87 ? -11.366 7.426 14.196 1.00 80.94 87 SER A N 1
ATOM 636 C CA . SER A 1 87 ? -10.393 6.335 14.085 1.00 80.94 87 SER A CA 1
ATOM 637 C C . SER A 1 87 ? -8.990 6.815 14.449 1.00 80.94 87 SER A C 1
ATOM 639 O O . SER A 1 87 ? -8.305 6.124 15.197 1.00 80.94 87 SER A O 1
ATOM 641 N N . ILE A 1 88 ? -8.589 8.007 13.992 1.00 80.50 88 ILE A N 1
ATOM 642 C CA . ILE A 1 88 ? -7.318 8.639 14.371 1.00 80.50 88 ILE A CA 1
ATOM 643 C C . ILE A 1 88 ? -7.265 8.825 15.888 1.00 80.50 88 ILE A C 1
ATOM 645 O O . ILE A 1 88 ? -6.355 8.296 16.519 1.00 80.50 88 ILE A O 1
ATOM 649 N N . GLU A 1 89 ? -8.279 9.458 16.488 1.00 81.00 89 GLU A N 1
ATOM 650 C CA . GLU A 1 89 ? -8.335 9.669 17.941 1.00 81.00 89 GLU A CA 1
ATOM 651 C C . GLU A 1 89 ? -8.243 8.340 18.709 1.00 81.00 89 GLU A C 1
ATOM 653 O O . GLU A 1 89 ? -7.530 8.228 19.707 1.00 81.00 89 GLU A O 1
ATOM 658 N N . PHE A 1 90 ? -8.936 7.297 18.237 1.00 81.81 90 PHE A N 1
ATOM 659 C CA . PHE A 1 90 ? -8.876 5.970 18.842 1.00 81.81 90 PHE A CA 1
ATOM 660 C C . PHE A 1 90 ? -7.455 5.386 18.819 1.00 81.81 90 PHE A C 1
ATOM 662 O O . PHE A 1 90 ? -6.970 4.929 19.858 1.00 81.81 90 PHE A O 1
ATOM 669 N N . TYR A 1 91 ? -6.781 5.407 17.666 1.00 76.19 91 TYR A N 1
ATOM 670 C CA . TYR A 1 91 ? -5.433 4.850 17.533 1.00 76.19 91 TYR A CA 1
ATOM 671 C C . TYR A 1 91 ? -4.361 5.713 18.217 1.00 76.19 91 TYR A C 1
ATOM 673 O O . TYR A 1 91 ? -3.386 5.167 18.730 1.00 76.19 91 TYR A O 1
ATOM 681 N N . GLU A 1 92 ? -4.544 7.027 18.313 1.00 74.38 92 GLU A N 1
ATOM 682 C CA . GLU A 1 92 ? -3.660 7.894 19.101 1.00 74.38 92 GLU A CA 1
ATOM 683 C C . GLU A 1 92 ? -3.804 7.644 20.610 1.00 74.38 92 GLU A C 1
ATOM 685 O O . GLU A 1 92 ? -2.822 7.686 21.349 1.00 74.38 92 GLU A O 1
ATOM 690 N N . LYS A 1 93 ? -5.024 7.357 21.080 1.00 69.19 93 LYS A N 1
ATOM 691 C CA . LYS A 1 93 ? -5.342 7.239 22.510 1.00 69.19 93 LYS A CA 1
ATOM 692 C C . LYS A 1 93 ? -5.097 5.854 23.112 1.00 69.19 93 LYS A C 1
ATOM 694 O O . LYS A 1 93 ? -4.720 5.766 24.279 1.00 69.19 93 LYS A O 1
ATOM 699 N N . TYR A 1 94 ? -5.377 4.776 22.375 1.00 56.12 94 TYR A N 1
ATOM 700 C CA . TYR A 1 94 ? -5.412 3.408 22.924 1.00 56.12 94 TYR A CA 1
ATOM 701 C C . TYR A 1 94 ? -4.248 2.515 22.492 1.00 56.12 94 TYR A C 1
ATOM 703 O O . TYR A 1 94 ? -4.087 1.421 23.035 1.00 56.12 94 TYR A O 1
ATOM 711 N N . THR A 1 95 ? -3.423 2.965 21.550 1.00 41.81 95 THR A N 1
ATOM 712 C CA . THR A 1 95 ? -2.246 2.218 21.102 1.00 41.81 95 THR A CA 1
ATOM 713 C C . THR A 1 95 ? -0.991 2.863 21.676 1.00 41.81 95 THR A C 1
ATOM 715 O O . THR A 1 95 ? -0.756 4.053 21.489 1.00 41.81 95 THR A O 1
ATOM 718 N N . ILE A 1 96 ? -0.153 2.077 22.361 1.00 36.66 96 ILE A N 1
ATOM 719 C CA . ILE A 1 96 ? 1.244 2.457 22.603 1.00 36.66 96 ILE A CA 1
ATOM 720 C C . ILE A 1 96 ? 1.875 2.535 21.212 1.00 36.66 96 ILE A C 1
ATOM 722 O O . ILE A 1 96 ? 2.069 1.503 20.581 1.00 36.66 96 ILE A O 1
ATOM 726 N N . ALA A 1 97 ? 2.045 3.758 20.713 1.00 32.94 97 ALA A N 1
ATOM 727 C CA . ALA A 1 97 ? 2.569 4.140 19.406 1.00 32.94 97 ALA A CA 1
ATOM 728 C C . ALA A 1 97 ? 3.236 3.010 18.588 1.00 32.94 97 ALA A C 1
ATOM 730 O O . ALA A 1 97 ? 4.435 2.775 18.691 1.00 32.94 97 ALA A O 1
ATOM 731 N N . ILE A 1 98 ? 2.463 2.378 17.702 1.00 40.22 98 ILE A N 1
ATOM 732 C CA . ILE A 1 98 ? 2.968 1.916 16.399 1.00 40.22 98 ILE A CA 1
ATOM 733 C C . ILE A 1 98 ? 2.041 2.508 15.327 1.00 40.22 98 ILE A C 1
ATOM 735 O O . ILE A 1 98 ? 1.463 1.836 14.483 1.00 40.22 98 ILE A O 1
ATOM 739 N N . ILE A 1 99 ? 1.835 3.819 15.432 1.00 51.38 99 ILE A N 1
ATOM 740 C CA . ILE A 1 99 ? 1.614 4.682 14.278 1.00 51.38 99 ILE A CA 1
ATOM 741 C C . ILE A 1 99 ? 3.047 5.040 13.896 1.00 51.38 99 ILE A C 1
ATOM 743 O O . ILE A 1 99 ? 3.711 5.685 14.703 1.00 51.38 99 ILE A O 1
ATOM 747 N N . GLY A 1 100 ? 3.574 4.483 12.800 1.00 43.25 100 GLY A N 1
ATOM 748 C CA . GLY A 1 100 ? 5.005 4.524 12.473 1.00 43.25 100 GLY A CA 1
ATOM 749 C C . GLY A 1 100 ? 5.622 5.902 12.728 1.00 43.25 100 GLY A C 1
ATOM 750 O O . GLY A 1 100 ? 5.378 6.848 11.984 1.00 43.25 100 GLY A O 1
ATOM 751 N N . TYR A 1 101 ? 6.403 6.035 13.806 1.00 40.03 101 TYR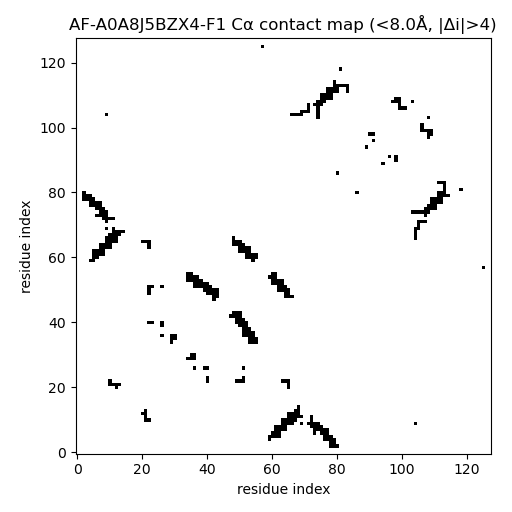 A N 1
ATOM 752 C CA . TYR A 1 101 ? 7.103 7.278 14.118 1.00 40.03 101 TYR A CA 1
ATOM 753 C C . TYR A 1 101 ? 8.393 7.318 13.311 1.00 40.03 101 TYR A C 1
ATOM 755 O O . TYR A 1 101 ? 9.475 6.970 13.779 1.00 40.03 101 TYR A O 1
ATOM 763 N N . GLY A 1 102 ? 8.265 7.766 12.070 1.00 51.81 102 GLY A N 1
ATOM 764 C CA . GLY A 1 102 ? 9.393 8.124 11.235 1.00 51.81 102 GLY A CA 1
ATOM 765 C C . GLY A 1 102 ? 8.981 8.342 9.783 1.00 51.81 102 GLY A C 1
ATOM 766 O O . GLY A 1 102 ? 7.828 8.124 9.423 1.00 51.81 102 GLY A O 1
ATOM 767 N N . PRO A 1 103 ? 9.913 8.808 8.941 1.00 55.62 103 PRO A N 1
ATOM 768 C CA . PRO A 1 103 ? 9.657 9.015 7.523 1.00 55.62 103 PRO A CA 1
ATOM 769 C C . PRO A 1 103 ? 9.063 7.755 6.876 1.00 55.62 103 PRO A C 1
ATOM 771 O O . PRO A 1 103 ? 9.551 6.650 7.141 1.00 55.62 103 PRO A O 1
ATOM 774 N N . GLU A 1 104 ? 8.037 7.921 6.031 1.00 58.44 104 GLU A N 1
ATOM 775 C CA . GLU A 1 104 ? 7.354 6.810 5.349 1.00 58.44 104 GLU A CA 1
ATOM 776 C C . GLU A 1 104 ? 8.343 5.897 4.632 1.00 58.44 104 GLU A C 1
ATOM 778 O O . GLU A 1 104 ? 8.113 4.697 4.584 1.00 58.44 104 GLU A O 1
ATOM 783 N N . ASP A 1 105 ? 9.466 6.433 4.134 1.00 60.56 105 ASP A N 1
ATOM 784 C CA . ASP A 1 105 ? 10.534 5.718 3.433 1.00 60.56 105 ASP A CA 1
ATOM 785 C C . ASP A 1 105 ? 11.374 4.777 4.324 1.00 60.56 105 ASP A C 1
ATOM 787 O O . ASP A 1 105 ? 12.222 4.041 3.807 1.00 60.56 105 ASP A O 1
ATOM 791 N N . LYS A 1 106 ? 11.116 4.728 5.638 1.00 56.81 106 LYS A N 1
ATOM 792 C CA . LYS A 1 106 ? 11.938 3.986 6.608 1.00 56.81 106 LYS A CA 1
ATOM 793 C C . LYS A 1 106 ? 11.179 3.114 7.608 1.00 56.81 106 LYS A C 1
ATOM 795 O O . LYS A 1 106 ? 11.862 2.375 8.305 1.00 56.81 106 LYS A O 1
ATOM 800 N N . ASN A 1 107 ? 9.852 3.220 7.691 1.00 49.91 107 ASN A N 1
ATOM 801 C CA . ASN A 1 107 ? 9.050 2.517 8.697 1.00 49.91 107 ASN A CA 1
ATOM 802 C C . ASN A 1 107 ? 7.767 1.930 8.091 1.00 49.91 107 ASN A C 1
ATOM 804 O O . ASN A 1 107 ? 7.219 2.506 7.144 1.00 49.91 107 ASN A O 1
ATOM 808 N N . ASP A 1 108 ? 7.262 0.857 8.691 1.00 55.56 108 ASP A N 1
ATOM 809 C CA . ASP A 1 108 ? 5.911 0.341 8.480 1.00 55.56 108 ASP A CA 1
ATOM 810 C C . ASP A 1 108 ? 4.858 1.307 9.064 1.00 55.56 108 ASP A C 1
ATOM 812 O O . ASP A 1 108 ? 4.927 1.740 10.219 1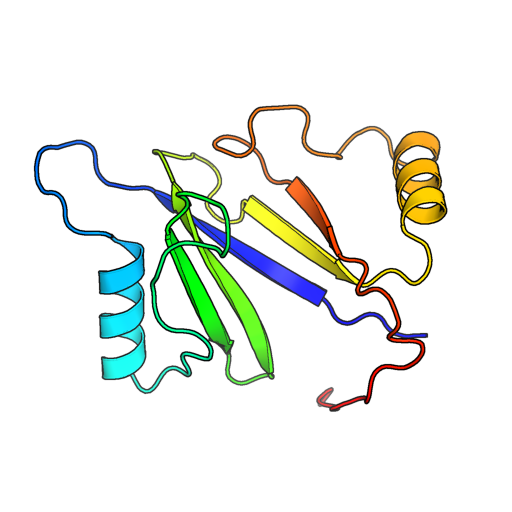.00 55.56 108 ASP A O 1
ATOM 816 N N . VAL A 1 109 ? 3.867 1.673 8.250 1.00 58.09 109 VAL A N 1
ATOM 817 C CA . VAL A 1 109 ? 2.856 2.699 8.540 1.00 58.09 109 VAL A CA 1
ATOM 818 C C . VAL A 1 109 ? 1.451 2.098 8.441 1.00 58.09 109 VAL A C 1
ATOM 820 O O . VAL A 1 109 ? 1.116 1.382 7.504 1.00 58.09 109 VAL A O 1
ATOM 823 N N . LEU A 1 110 ? 0.572 2.404 9.393 1.00 59.00 110 LEU A N 1
ATOM 824 C CA . LEU A 1 110 ? -0.854 2.110 9.240 1.00 59.00 110 LEU A CA 1
ATOM 825 C C . LEU A 1 110 ? -1.516 3.277 8.498 1.00 59.00 110 LEU A C 1
ATOM 827 O O . LEU A 1 110 ? -1.568 4.388 9.019 1.00 59.00 110 LEU A O 1
ATOM 831 N N . GLU A 1 111 ? -2.033 3.027 7.299 1.00 63.94 111 GLU A N 1
ATOM 832 C CA . GLU A 1 111 ? -2.772 4.008 6.510 1.00 63.94 111 GLU A CA 1
ATOM 833 C C . GLU A 1 111 ? -4.286 3.791 6.667 1.00 63.94 111 GLU A C 1
ATOM 835 O O . GLU A 1 111 ? -4.810 2.682 6.535 1.00 63.94 111 GLU A O 1
ATOM 840 N N . LEU A 1 112 ? -5.025 4.862 6.956 1.00 55.88 112 LEU A N 1
ATOM 841 C CA . LEU A 1 112 ? -6.484 4.827 7.046 1.00 55.88 112 LEU A CA 1
ATOM 842 C C . LEU A 1 112 ? -7.087 5.548 5.845 1.00 55.88 112 LEU A C 1
ATOM 844 O O . LEU A 1 112 ? -6.785 6.711 5.587 1.00 55.88 112 LEU A O 1
ATOM 848 N N . THR A 1 113 ? -7.985 4.874 5.129 1.00 56.78 113 THR A N 1
ATOM 849 C CA . THR A 1 113 ? -8.648 5.448 3.953 1.00 56.78 113 THR A CA 1
ATOM 850 C C . THR A 1 113 ? -10.136 5.651 4.220 1.00 56.78 113 THR A C 1
ATOM 852 O O . THR A 1 113 ? -10.883 4.690 4.425 1.00 56.78 113 THR A O 1
ATOM 855 N N . TYR A 1 114 ? -10.590 6.903 4.136 1.00 44.28 114 TYR A N 1
ATOM 856 C CA . TYR A 1 114 ? -12.008 7.2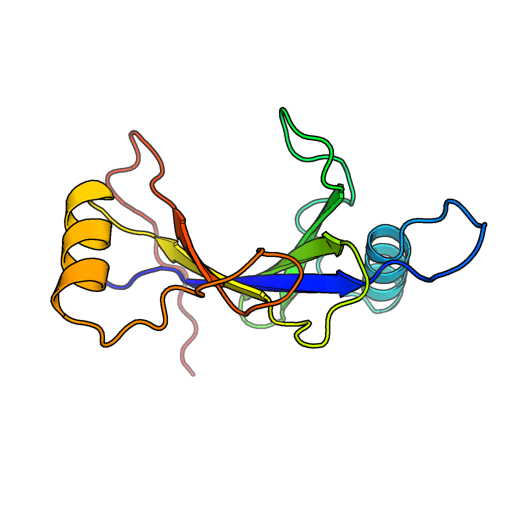60 4.112 1.00 44.28 114 TYR A CA 1
ATOM 857 C C . TYR A 1 114 ? -12.434 7.647 2.692 1.00 44.28 114 TYR A C 1
ATOM 859 O O . TYR A 1 114 ? -11.886 8.578 2.105 1.00 44.28 114 TYR A O 1
ATOM 867 N N . ASN A 1 115 ? -13.426 6.951 2.131 1.00 52.88 115 ASN A N 1
ATOM 868 C CA . ASN A 1 115 ? -14.034 7.362 0.863 1.00 52.88 115 ASN A CA 1
ATOM 869 C C . ASN A 1 115 ? -15.297 8.176 1.155 1.00 52.88 115 ASN A C 1
ATOM 871 O O . ASN A 1 115 ? -16.311 7.626 1.589 1.00 52.88 115 ASN A O 1
ATOM 875 N N . CYS A 1 116 ? -15.240 9.480 0.891 1.00 40.19 116 CYS A N 1
ATOM 876 C CA . CYS A 1 116 ? -16.365 10.384 1.108 1.00 40.19 116 CYS A CA 1
ATOM 877 C C . CYS A 1 116 ? -17.575 9.989 0.242 1.00 40.19 116 CYS A C 1
ATOM 879 O O . CYS A 1 116 ? -17.449 9.780 -0.965 1.00 40.19 116 CYS A O 1
ATOM 881 N N . GLY A 1 117 ? -18.751 9.880 0.866 1.00 39.97 117 GLY A N 1
ATOM 882 C CA . GLY A 1 117 ? -20.015 9.563 0.189 1.00 39.97 117 GLY A CA 1
ATOM 883 C C . GLY A 1 117 ? -20.315 8.071 0.002 1.00 39.97 117 GLY A C 1
ATOM 884 O O . GLY A 1 117 ? -21.430 7.740 -0.397 1.00 39.97 117 GLY A O 1
ATOM 885 N N . ILE A 1 118 ? -19.389 7.165 0.338 1.00 46.59 118 ILE A N 1
ATOM 886 C CA . ILE A 1 118 ? -19.666 5.722 0.341 1.00 46.59 118 ILE A CA 1
ATOM 887 C C . ILE A 1 118 ? -20.131 5.299 1.736 1.00 46.59 118 ILE A C 1
ATOM 889 O O . ILE A 1 118 ? -19.337 5.236 2.672 1.00 46.59 118 ILE A O 1
ATOM 893 N N . LYS A 1 119 ? -21.433 5.019 1.870 1.00 45.97 119 LYS A N 1
ATOM 894 C CA . LYS A 1 119 ? -22.053 4.601 3.140 1.00 45.97 119 LYS A CA 1
ATOM 895 C C . LYS A 1 119 ? -22.054 3.082 3.349 1.00 45.97 119 LYS A C 1
ATOM 897 O O . LYS A 1 119 ? -22.134 2.637 4.488 1.00 45.97 119 LYS A O 1
ATOM 902 N N . GLU A 1 120 ? -21.927 2.300 2.276 1.00 45.78 120 GLU A N 1
ATOM 903 C CA . GLU A 1 120 ? -21.963 0.833 2.297 1.00 45.78 120 GLU A CA 1
ATOM 904 C C . GLU A 1 120 ? -20.966 0.250 1.282 1.00 45.78 120 GLU A C 1
ATOM 906 O O . GLU A 1 120 ? -20.757 0.817 0.210 1.00 45.78 120 GLU A O 1
ATOM 911 N N . TYR A 1 121 ? -20.340 -0.880 1.620 1.00 53.56 121 TYR A N 1
ATOM 912 C CA . TYR A 1 121 ? -19.424 -1.610 0.738 1.00 53.56 121 TYR A CA 1
ATOM 913 C C . TYR A 1 121 ? -19.941 -3.036 0.523 1.00 53.56 121 TYR A C 1
ATOM 915 O O . TYR A 1 121 ? -20.273 -3.718 1.493 1.00 53.56 121 TYR A O 1
ATOM 923 N N . GLU A 1 122 ? -19.979 -3.497 -0.731 1.00 44.88 122 GLU A N 1
ATOM 924 C CA . GLU A 1 122 ? -20.382 -4.868 -1.067 1.00 44.88 122 GLU A CA 1
ATOM 925 C C . GLU A 1 122 ? -19.312 -5.905 -0.694 1.00 44.88 122 GLU A C 1
ATOM 927 O O . GLU A 1 122 ? -18.108 -5.711 -0.884 1.00 44.88 122 GLU A O 1
ATOM 932 N N . GLN A 1 123 ? -19.781 -7.045 -0.191 1.00 45.91 123 GLN A N 1
ATOM 933 C CA . GLN A 1 123 ? -18.973 -8.156 0.293 1.00 45.91 123 GLN A CA 1
ATOM 934 C C . GLN A 1 123 ? -18.727 -9.174 -0.830 1.00 45.91 123 GLN A C 1
ATOM 936 O O . GLN A 1 123 ? -19.659 -9.833 -1.287 1.00 45.91 123 GLN A O 1
ATOM 941 N N . ARG A 1 124 ? -17.468 -9.373 -1.240 1.00 39.34 124 ARG A N 1
ATOM 942 C CA . ARG A 1 124 ? -17.057 -10.598 -1.950 1.00 39.34 124 ARG A CA 1
ATOM 943 C C . ARG A 1 124 ? -16.359 -11.523 -0.957 1.00 39.34 124 ARG A C 1
ATOM 945 O O . ARG A 1 124 ? -15.343 -11.163 -0.376 1.00 39.34 124 ARG A O 1
ATOM 952 N N . ASN A 1 125 ? -16.975 -12.677 -0.715 1.00 33.56 125 ASN A N 1
ATOM 953 C CA . ASN A 1 125 ? -16.498 -13.711 0.199 1.00 33.56 125 ASN A CA 1
ATOM 954 C C . ASN A 1 125 ? -15.394 -14.559 -0.439 1.00 33.56 125 ASN A C 1
ATOM 956 O O . ASN A 1 125 ? -15.583 -15.039 -1.553 1.00 33.56 125 ASN A O 1
ATOM 960 N N . SER A 1 126 ? -14.364 -14.888 0.341 1.00 31.11 126 SER A N 1
ATOM 961 C CA . SER A 1 126 ? -13.740 -16.217 0.304 1.00 31.11 126 SER A CA 1
ATOM 962 C C . SER A 1 126 ? -12.969 -16.483 1.601 1.00 31.11 126 SER A C 1
ATOM 964 O O . SER A 1 126 ? -11.782 -16.199 1.708 1.00 31.11 126 SER A O 1
ATOM 966 N N . TYR A 1 127 ? -13.682 -17.022 2.594 1.00 31.55 127 TYR A N 1
ATOM 967 C CA . TYR A 1 127 ? -13.111 -17.971 3.548 1.00 31.55 127 TYR A CA 1
ATOM 968 C C . TYR A 1 127 ? -13.581 -19.359 3.107 1.00 31.55 127 TYR A C 1
ATOM 970 O O . TYR A 1 127 ? -14.783 -19.627 3.159 1.00 31.55 127 TYR A O 1
ATOM 978 N N . ALA A 1 128 ? -12.649 -20.191 2.657 1.00 32.84 128 ALA A N 1
ATOM 979 C CA . ALA A 1 128 ? -12.669 -21.646 2.762 1.00 32.84 128 ALA A CA 1
ATOM 980 C C . ALA A 1 128 ? -11.216 -22.120 2.684 1.00 32.84 128 ALA A C 1
ATOM 982 O O . ALA A 1 128 ? -10.526 -21.675 1.739 1.00 32.84 128 ALA A O 1
#

Nearest PDB structures (foldseek):
  6bnx-assembly1_A  TM=7.772E-01  e=1.493E-11  Zea mays
  6bnz-assembly1_A  TM=8.228E-01  e=1.285E-10  Zea mays
  5d7z-assembly1_A  TM=8.146E-01  e=7.564E-10  Zea mays
  1fa5-assembly1_B  TM=8.637E-01  e=2.887E-04  Escherichia coli
  3hpv-assembly1_D  TM=7.686E-01  e=2.428E-02  Pseudomonas alkylphenolica

Sequence (128 aa):
MKGSASAAVGVASGLGGRRQSKVAKIVDLLKAKGGKVTRESGPVKGGKSLIAFIEDSYGYKFELIERGPTPEPLCQVMLRVGDLERSIEFYEKYTIAIIGYGPEDKNDVLELTYNCGIKEYEQRNSYA